Protein AF-A0AAV5TVA1-F1 (afdb_monomer)

Secondary structure (DSSP, 8-state):
-HHHHHHHHHHHHH-HHHHHHHHHHHHHHH-SSS---GGGGGG-HHHHHHHHHHHHHHHHHHHHT---

Foldseek 3Di:
DVLLVVLLVVVCVVPVVLVVVQVVQCCVQPNDPDDDDPVSVVSRPSVVVSSVVSVVVVCCVVVVVPDD

pLDDT: mean 81.01, std 13.21, range [45.0, 92.75]

Radius of gyration: 14.03 Å; Cα contacts (8 Å, |Δi|>4): 28; chains: 1; bounding box: 45×23×29 Å

Solvent-accessible surface area (backbone atoms only — not comparable to full-atom values): 4096 Å² total; per-residue (Å²): 111,71,68,57,55,53,51,48,52,54,51,33,71,75,32,55,70,58,46,50,53,43,52,51,51,49,42,71,70,55,41,90,90,52,81,84,52,81,87,50,53,85,72,34,64,64,56,52,48,53,51,52,51,49,47,50,58,48,45,59,54,64,66,68,68,74,78,130

InterPro domains:
  IPR001128 Cytochrome P450 [PF00067] (1-66)
  IPR002401 Cytochrome P450, E-class, group I [PR00463] (5-31)
  IPR002401 Cytochrome P450, E-class, group I [PR00463] (48-66)
  IPR036396 Cytochrome P450 superfamily [G3DSA:1.10.630.10] (1-68)
  IPR036396 Cytochrome P450 superfamily [SSF48264] (1-67)

Nearest PDB structures (foldseek):
  2pg5-assembly3_C  TM=9.683E-01  e=2.352E-03  Homo sapiens
  1og2-assembly1_A  TM=9.653E-01  e=2.824E-03  Homo sapiens
  5x23-assembly1_A  TM=9.349E-01  e=2.213E-03  Homo sapiens
  3t3q-assembly2_B  TM=9.655E-01  e=3.190E-03  Homo sapiens
  5iut-assembly1_A  TM=9.789E-01  e=1.080E-02  Oryctolagus cuniculus

Sequence (68 aa):
TTTTLRWAMLFFAKHPEIQEKLRQEVHQVVGKDRIPSMSDQPKMPFARACVLELQRFANVIETNLRVT

Organism: NCBI:txid358040

Mean predicted aligned error: 7.42 Å

Structure (mmCIF, N/CA/C/O backbone):
data_AF-A0AAV5TVA1-F1
#
_entry.id   AF-A0AAV5TVA1-F1
#
loop_
_atom_site.group_PDB
_atom_site.id
_atom_site.type_symbol
_atom_site.label_atom_id
_atom_site.label_alt_id
_atom_site.label_comp_id
_atom_site.label_asym_id
_atom_site.label_entity_id
_atom_site.label_seq_id
_at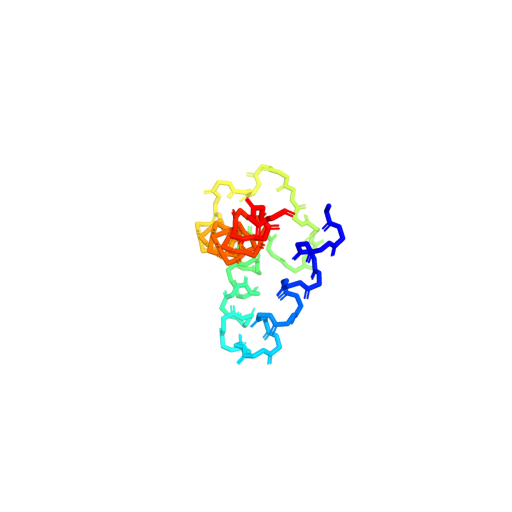om_site.pdbx_PDB_ins_code
_atom_site.Cartn_x
_atom_site.Cartn_y
_atom_site.Cartn_z
_atom_site.occupancy
_atom_site.B_iso_or_equiv
_atom_site.auth_seq_id
_atom_site.auth_comp_id
_atom_site.auth_asym_id
_atom_site.auth_atom_id
_atom_site.pdbx_PDB_model_num
ATOM 1 N N . THR A 1 1 ? 2.822 11.229 -11.540 1.00 59.53 1 THR A N 1
ATOM 2 C CA . THR A 1 1 ? 1.816 10.396 -10.833 1.00 59.53 1 THR A CA 1
A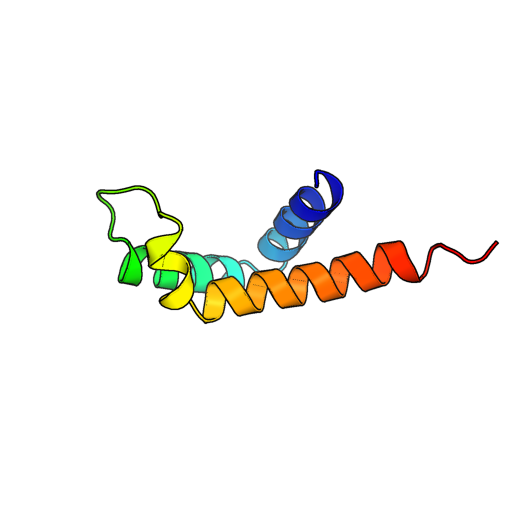TOM 3 C C . THR A 1 1 ? 1.487 9.098 -11.568 1.00 59.53 1 THR A C 1
ATOM 5 O O . THR A 1 1 ? 1.360 8.075 -10.906 1.00 59.53 1 THR A O 1
ATOM 8 N N . THR A 1 2 ? 1.413 9.073 -12.907 1.00 76.25 2 THR A N 1
ATOM 9 C CA . THR A 1 2 ? 1.156 7.846 -13.701 1.00 76.25 2 THR A CA 1
ATOM 10 C C . THR A 1 2 ? 2.195 6.737 -13.490 1.00 76.25 2 THR A C 1
ATOM 12 O O . THR A 1 2 ? 1.829 5.571 -13.361 1.00 76.25 2 THR A O 1
ATOM 15 N N . THR A 1 3 ? 3.483 7.085 -13.405 1.00 76.56 3 THR A N 1
ATOM 16 C CA . THR A 1 3 ? 4.579 6.128 -13.166 1.00 76.56 3 THR A CA 1
ATOM 17 C C . THR A 1 3 ? 4.413 5.414 -11.825 1.00 76.56 3 THR A C 1
ATOM 19 O O . THR A 1 3 ? 4.447 4.190 -11.771 1.00 76.56 3 THR A O 1
ATOM 22 N N . THR A 1 4 ? 4.124 6.161 -10.756 1.00 73.50 4 THR A N 1
ATOM 23 C CA . THR A 1 4 ? 3.880 5.617 -9.412 1.00 73.50 4 THR A CA 1
ATOM 24 C C . THR A 1 4 ? 2.695 4.650 -9.384 1.00 73.50 4 THR A C 1
ATOM 26 O O . THR A 1 4 ? 2.804 3.583 -8.794 1.00 73.50 4 THR A O 1
ATOM 29 N N . LEU A 1 5 ? 1.588 4.971 -10.067 1.00 80.12 5 LEU A N 1
ATOM 30 C CA . LEU A 1 5 ? 0.419 4.084 -10.174 1.00 80.12 5 LEU A CA 1
ATOM 31 C C . LEU A 1 5 ? 0.729 2.787 -10.936 1.00 80.12 5 LEU A C 1
ATOM 33 O O . LEU A 1 5 ? 0.280 1.719 -10.529 1.00 80.12 5 LEU A O 1
ATOM 37 N N . ARG A 1 6 ? 1.521 2.856 -12.014 1.00 83.31 6 ARG A N 1
ATOM 38 C CA . ARG A 1 6 ? 1.965 1.658 -12.750 1.00 83.31 6 ARG A CA 1
ATOM 39 C C . ARG A 1 6 ? 2.829 0.748 -11.879 1.00 83.31 6 ARG A C 1
ATOM 41 O O . ARG A 1 6 ? 2.589 -0.454 -11.840 1.00 83.31 6 ARG A O 1
ATOM 48 N N . TRP A 1 7 ? 3.780 1.315 -11.137 1.00 82.88 7 TRP A N 1
ATOM 49 C CA . TRP A 1 7 ? 4.581 0.548 -10.179 1.00 82.88 7 TRP A CA 1
ATOM 50 C C . TRP A 1 7 ? 3.736 -0.014 -9.039 1.00 82.88 7 TRP A C 1
ATOM 52 O O . TRP A 1 7 ? 3.980 -1.144 -8.635 1.00 82.88 7 TRP A O 1
ATOM 62 N N . ALA A 1 8 ? 2.716 0.716 -8.570 1.00 83.88 8 ALA A N 1
ATOM 63 C CA . ALA A 1 8 ? 1.779 0.216 -7.563 1.00 83.88 8 ALA A CA 1
ATOM 64 C C . ALA A 1 8 ? 1.097 -1.064 -8.048 1.00 83.88 8 ALA A C 1
ATOM 66 O O . ALA A 1 8 ? 1.101 -2.075 -7.353 1.00 83.88 8 ALA A O 1
ATOM 67 N N . MET A 1 9 ? 0.559 -1.029 -9.270 1.00 86.19 9 MET A N 1
ATOM 68 C CA . MET A 1 9 ? -0.103 -2.181 -9.879 1.00 86.19 9 MET A CA 1
ATOM 69 C C . MET A 1 9 ? 0.853 -3.368 -10.029 1.00 86.19 9 MET A C 1
ATOM 71 O O . MET A 1 9 ? 0.483 -4.481 -9.676 1.00 86.19 9 MET A O 1
ATOM 75 N N . LEU 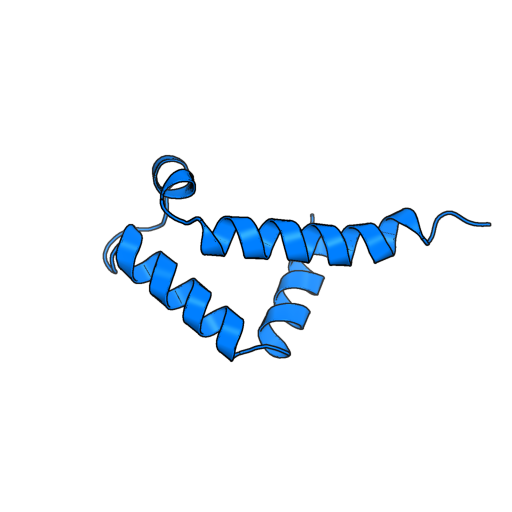A 1 10 ? 2.088 -3.141 -10.487 1.00 86.19 10 LEU A N 1
ATOM 76 C CA . LEU A 1 10 ? 3.098 -4.202 -10.600 1.00 86.19 10 LEU A CA 1
ATOM 77 C C . LEU A 1 10 ? 3.503 -4.776 -9.236 1.00 86.19 10 LEU A C 1
ATOM 79 O O . LEU A 1 10 ? 3.642 -5.988 -9.092 1.00 86.19 10 LEU A O 1
ATOM 83 N N . PHE A 1 11 ? 3.678 -3.915 -8.234 1.00 85.12 11 PHE A N 1
ATOM 84 C CA . PHE A 1 11 ? 4.035 -4.313 -6.876 1.00 85.12 11 PHE A CA 1
ATOM 85 C C . PHE A 1 11 ? 2.939 -5.180 -6.251 1.00 85.12 11 PHE A C 1
ATOM 87 O O . PHE A 1 11 ? 3.230 -6.256 -5.736 1.00 85.12 11 PHE A O 1
ATOM 94 N N . PHE A 1 12 ? 1.677 -4.764 -6.364 1.00 87.81 12 PHE A N 1
ATOM 95 C CA . PHE A 1 12 ? 0.547 -5.535 -5.850 1.00 87.81 12 PHE A CA 1
ATOM 96 C C . PHE A 1 12 ? 0.283 -6.817 -6.648 1.00 87.81 12 PHE A C 1
ATOM 98 O O . PHE A 1 12 ? -0.016 -7.843 -6.047 1.00 87.81 12 PHE A O 1
ATOM 105 N N . ALA A 1 13 ? 0.484 -6.808 -7.970 1.00 89.38 13 ALA A N 1
ATOM 106 C CA . ALA A 1 13 ? 0.386 -8.019 -8.787 1.00 89.38 13 ALA A CA 1
ATOM 107 C C . ALA A 1 13 ? 1.448 -9.068 -8.415 1.00 89.38 13 ALA A C 1
ATOM 109 O O . ALA A 1 13 ? 1.179 -10.265 -8.472 1.00 89.38 13 ALA A O 1
ATOM 110 N N . LYS A 1 14 ? 2.650 -8.627 -8.021 1.00 89.69 14 LYS A N 1
ATOM 111 C CA . LYS A 1 14 ? 3.729 -9.510 -7.557 1.00 89.69 14 LYS A CA 1
ATOM 112 C C . LYS A 1 14 ? 3.529 -9.994 -6.116 1.00 89.69 14 LYS A C 1
ATOM 114 O O . LYS A 1 14 ? 4.020 -11.066 -5.776 1.00 89.69 14 LYS A O 1
ATOM 119 N N . HIS A 1 15 ? 2.827 -9.211 -5.300 1.00 90.00 15 HIS A N 1
ATOM 120 C CA . HIS A 1 15 ? 2.605 -9.457 -3.876 1.00 90.00 15 HIS A CA 1
ATOM 121 C C . HIS A 1 15 ? 1.106 -9.440 -3.529 1.00 90.00 15 HIS A C 1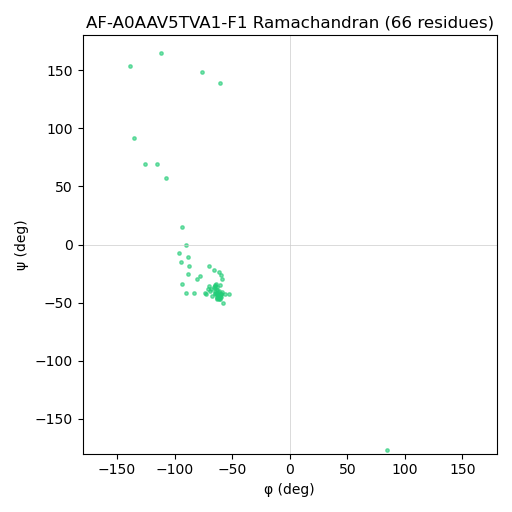
ATOM 123 O O . HIS A 1 15 ? 0.634 -8.515 -2.849 1.00 90.00 15 HIS A O 1
ATOM 129 N N . PRO A 1 16 ? 0.330 -10.441 -3.987 1.00 91.38 16 PRO A N 1
ATOM 130 C CA . PRO A 1 16 ? -1.105 -10.517 -3.718 1.00 91.38 16 PRO A CA 1
ATOM 131 C C . PRO A 1 16 ? -1.424 -10.564 -2.214 1.00 91.38 16 PRO A C 1
ATOM 133 O O . PRO A 1 16 ? -2.450 -10.041 -1.784 1.00 91.38 16 PRO A O 1
ATOM 136 N N . GLU A 1 17 ? -0.529 -11.114 -1.392 1.00 92.69 17 GLU A N 1
ATOM 137 C CA . GLU A 1 17 ? -0.640 -11.139 0.067 1.00 92.69 17 GLU A CA 1
ATOM 138 C C . GLU A 1 17 ? -0.627 -9.734 0.688 1.00 92.69 17 GLU A C 1
ATOM 140 O O . GLU A 1 17 ? -1.366 -9.453 1.635 1.00 92.69 17 GLU A O 1
ATOM 145 N N . ILE A 1 18 ? 0.170 -8.822 0.124 1.00 89.75 18 ILE A N 1
ATOM 146 C CA . ILE A 1 18 ? 0.241 -7.427 0.569 1.00 89.75 18 ILE A CA 1
A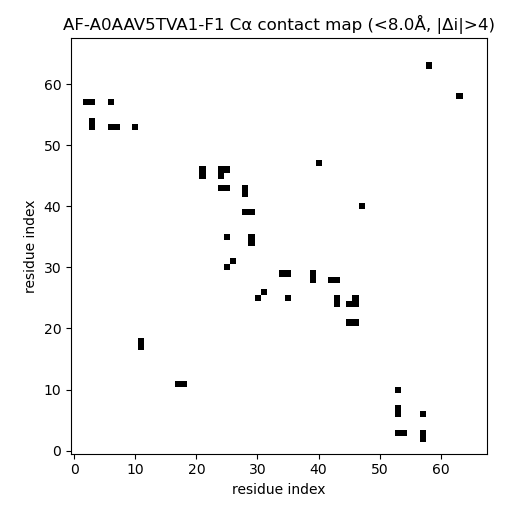TOM 147 C C . ILE A 1 18 ? -1.019 -6.684 0.131 1.00 89.75 18 ILE A C 1
ATOM 149 O O . ILE A 1 18 ? -1.588 -5.926 0.919 1.00 89.75 18 ILE A O 1
ATOM 153 N N . GLN A 1 19 ? -1.482 -6.930 -1.099 1.00 90.62 19 GLN A N 1
ATOM 154 C CA . GLN A 1 19 ? -2.732 -6.362 -1.604 1.00 90.62 19 GLN A CA 1
ATOM 155 C C . GLN A 1 19 ? -3.928 -6.788 -0.740 1.00 90.62 19 GLN A C 1
ATOM 157 O O . GLN A 1 19 ? -4.773 -5.957 -0.407 1.00 90.62 19 GLN A O 1
ATOM 162 N N . GLU A 1 20 ? -3.991 -8.058 -0.338 1.00 92.75 20 GLU A N 1
ATOM 163 C CA . GLU A 1 20 ? -5.072 -8.562 0.506 1.00 92.75 20 GLU A CA 1
ATOM 164 C C . GLU A 1 20 ? -5.027 -7.959 1.912 1.00 92.75 20 GLU A C 1
ATOM 166 O O . GLU A 1 20 ? -6.048 -7.490 2.414 1.00 92.75 20 GLU A O 1
ATOM 171 N N . LYS A 1 21 ? -3.843 -7.873 2.524 1.00 92.62 21 LYS A N 1
ATOM 172 C CA . LYS A 1 21 ? -3.677 -7.234 3.836 1.00 92.62 21 LYS A CA 1
ATOM 173 C C . LYS A 1 21 ? -4.069 -5.754 3.814 1.00 92.62 21 LYS A C 1
ATOM 175 O O . LYS A 1 21 ? -4.736 -5.278 4.731 1.00 92.62 21 LYS A O 1
ATOM 180 N N . LEU A 1 22 ? -3.709 -5.042 2.746 1.00 91.38 22 LEU A N 1
ATOM 181 C CA . LEU A 1 22 ? -4.116 -3.656 2.530 1.00 91.38 22 LEU A CA 1
ATOM 182 C C . LEU A 1 22 ? -5.640 -3.539 2.429 1.00 91.38 22 LEU A C 1
ATOM 184 O O . 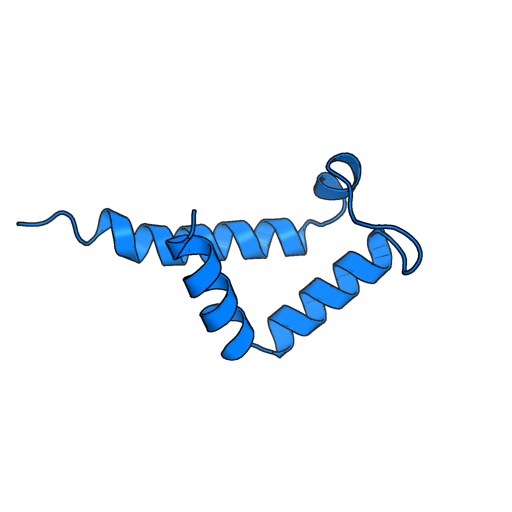LEU A 1 22 ? -6.251 -2.689 3.072 1.00 91.38 22 LEU A O 1
ATOM 188 N N . ARG A 1 23 ? -6.266 -4.425 1.652 1.00 89.88 23 ARG A N 1
ATOM 189 C CA . ARG A 1 23 ? -7.718 -4.458 1.474 1.00 89.88 23 ARG A CA 1
ATOM 190 C C . ARG A 1 23 ? -8.449 -4.757 2.783 1.00 89.88 23 ARG A C 1
ATOM 192 O O . ARG A 1 23 ? -9.468 -4.131 3.064 1.00 89.88 23 ARG A O 1
ATOM 199 N N . GLN A 1 24 ? -7.917 -5.660 3.604 1.00 92.38 24 GLN A N 1
ATOM 200 C CA . GLN A 1 24 ? -8.455 -5.963 4.930 1.00 92.38 24 GLN A CA 1
ATOM 201 C C . GLN A 1 24 ? -8.390 -4.758 5.868 1.00 92.38 24 GLN A C 1
ATOM 203 O O . GLN A 1 24 ? -9.395 -4.446 6.501 1.00 92.38 24 GLN A O 1
ATOM 208 N N . GLU A 1 25 ? -7.259 -4.049 5.925 1.00 92.69 25 GLU A N 1
ATOM 209 C CA . GLU A 1 25 ? -7.142 -2.832 6.739 1.00 92.69 25 GLU A CA 1
ATOM 210 C C . GLU A 1 25 ? -8.149 -1.764 6.289 1.00 92.69 25 GLU A C 1
ATOM 212 O O . GLU A 1 25 ? -8.872 -1.201 7.113 1.00 92.69 25 GLU A O 1
ATOM 217 N N . VAL A 1 26 ? -8.269 -1.536 4.977 1.00 90.44 26 VAL A N 1
ATOM 218 C CA . VAL A 1 26 ? -9.241 -0.579 4.428 1.00 90.44 26 VAL A CA 1
ATOM 219 C C . VAL A 1 26 ? -10.669 -0.973 4.806 1.00 90.44 26 VAL A C 1
ATOM 221 O O . VAL A 1 26 ? -11.432 -0.127 5.269 1.00 90.44 26 VAL A O 1
ATOM 224 N N . HIS A 1 27 ? -11.034 -2.249 4.673 1.00 90.38 27 HIS A N 1
ATOM 225 C CA . HIS A 1 27 ? -12.362 -2.724 5.060 1.00 90.38 27 HIS A CA 1
ATOM 226 C C . HIS A 1 27 ? -12.627 -2.615 6.565 1.00 90.38 27 HIS A C 1
ATOM 228 O O . HIS A 1 27 ? -13.759 -2.323 6.943 1.00 90.38 27 HIS A O 1
ATOM 234 N N . GLN A 1 28 ? -11.617 -2.814 7.415 1.00 90.56 28 GLN A N 1
ATOM 235 C CA . GLN A 1 28 ? -11.757 -2.660 8.866 1.00 90.56 28 GLN A CA 1
ATOM 236 C C . GLN A 1 28 ? -11.961 -1.198 9.279 1.00 90.56 28 GLN A C 1
ATOM 238 O O . GLN A 1 28 ? -12.771 -0.918 10.157 1.00 90.56 28 GLN A O 1
ATOM 243 N N . VAL A 1 29 ? -11.247 -0.262 8.649 1.00 89.19 29 VAL A N 1
ATOM 244 C CA . VAL A 1 29 ? -11.284 1.162 9.023 1.00 89.19 29 VAL A CA 1
ATOM 245 C C . VAL A 1 29 ? -12.477 1.893 8.402 1.00 89.19 29 V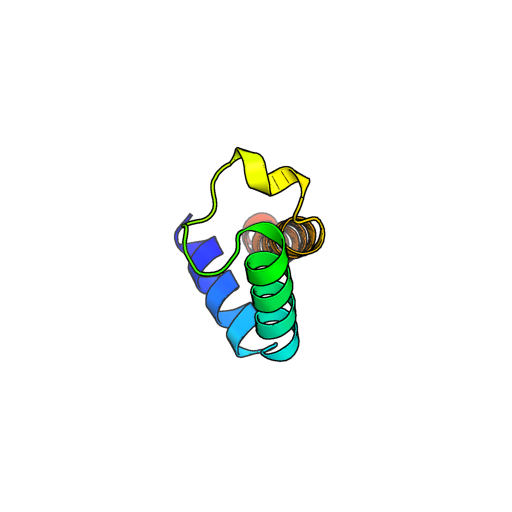AL A C 1
ATOM 247 O O . VAL A 1 29 ? -13.108 2.734 9.046 1.00 89.19 29 VAL A O 1
ATOM 250 N N . VAL A 1 30 ? -12.782 1.610 7.135 1.00 88.06 30 VAL A N 1
ATOM 251 C CA . VAL A 1 30 ? -13.801 2.343 6.368 1.00 88.06 30 VAL A CA 1
ATOM 252 C C . VAL A 1 30 ? -15.166 1.668 6.451 1.00 88.06 30 VAL A C 1
ATOM 254 O O . VAL A 1 30 ? -16.179 2.367 6.495 1.00 88.06 30 VAL A O 1
ATOM 257 N N . GLY A 1 31 ? -15.200 0.336 6.519 1.00 84.94 31 GLY A N 1
ATOM 258 C CA . GLY A 1 31 ? -16.403 -0.460 6.278 1.00 84.94 31 GLY A CA 1
ATOM 259 C C . GLY A 1 31 ? -16.619 -0.741 4.785 1.00 84.94 31 GLY A C 1
ATOM 260 O O . GLY A 1 31 ? -15.787 -0.398 3.944 1.00 84.94 31 GLY A O 1
ATOM 261 N N . LYS A 1 32 ? -17.727 -1.409 4.440 1.00 80.38 32 LYS A N 1
ATOM 262 C CA . LYS A 1 32 ? -18.077 -1.744 3.042 1.00 80.38 32 LYS A CA 1
ATOM 263 C C . LYS A 1 32 ? -19.001 -0.716 2.382 1.00 80.38 32 LYS A C 1
ATOM 265 O O . LYS A 1 32 ? -19.114 -0.709 1.162 1.00 80.38 32 LYS A O 1
ATOM 270 N N . ASP A 1 33 ? -19.625 0.146 3.177 1.00 83.38 33 ASP A N 1
ATOM 271 C CA . ASP A 1 33 ? -20.758 0.975 2.750 1.00 83.38 33 ASP A CA 1
ATOM 272 C C . ASP A 1 33 ? -20.363 2.393 2.317 1.00 83.38 33 ASP A C 1
ATOM 274 O O . ASP A 1 33 ? -21.194 3.147 1.814 1.00 83.38 33 ASP A O 1
ATOM 278 N N . ARG A 1 34 ? -19.094 2.778 2.503 1.00 85.75 34 ARG A N 1
ATOM 279 C CA . ARG A 1 34 ? -18.596 4.114 2.154 1.00 85.75 34 ARG A CA 1
ATOM 280 C C . ARG A 1 34 ? -17.220 4.055 1.505 1.00 85.75 34 ARG A C 1
ATOM 282 O O . ARG A 1 34 ? -16.428 3.153 1.762 1.00 85.75 34 ARG A O 1
ATOM 289 N N . ILE A 1 35 ? -16.927 5.057 0.685 1.00 85.88 35 ILE A N 1
ATOM 290 C CA . ILE A 1 35 ? -15.589 5.256 0.124 1.00 85.88 35 ILE A CA 1
ATOM 291 C C . ILE A 1 35 ? -14.636 5.848 1.181 1.00 85.88 35 ILE A C 1
ATOM 293 O O . ILE A 1 35 ? -15.084 6.607 2.048 1.00 85.88 35 ILE A O 1
ATOM 297 N N . PRO A 1 36 ? -13.328 5.527 1.130 1.00 84.94 36 PRO A N 1
ATOM 298 C CA . PRO A 1 36 ? -12.342 6.104 2.040 1.00 84.94 36 PRO A CA 1
ATOM 299 C C . PRO A 1 36 ? -12.268 7.628 1.900 1.00 84.94 36 PRO A C 1
ATOM 301 O O . PRO A 1 36 ? -12.260 8.153 0.786 1.00 84.94 36 PRO A O 1
ATOM 304 N N . SER A 1 37 ? -12.155 8.336 3.024 1.00 87.50 37 SER A N 1
ATOM 305 C CA . SER A 1 37 ? -11.917 9.782 3.063 1.00 87.50 37 SER A CA 1
ATOM 306 C C . SER A 1 37 ? -10.525 10.104 3.615 1.00 87.50 37 SER A C 1
ATOM 308 O O . SER A 1 37 ? -9.891 9.269 4.262 1.00 87.50 37 SER A O 1
ATOM 310 N N . MET A 1 38 ? -10.040 11.335 3.420 1.00 84.88 38 MET A N 1
ATOM 311 C CA . MET A 1 38 ? -8.741 11.756 3.975 1.00 84.88 38 MET A CA 1
ATOM 312 C C . MET A 1 38 ? -8.704 11.707 5.513 1.00 84.88 38 MET A C 1
ATOM 314 O O . MET A 1 38 ? -7.640 11.525 6.097 1.00 84.88 38 MET A O 1
ATOM 318 N N . SER A 1 39 ? -9.856 11.792 6.183 1.00 87.00 39 SER A N 1
ATOM 319 C CA . SER A 1 39 ? -9.961 11.656 7.642 1.00 87.00 39 SER A CA 1
ATOM 320 C C . SER A 1 39 ? -9.699 10.230 8.141 1.00 87.00 39 SER A C 1
ATOM 322 O O . SER A 1 39 ? -9.411 10.038 9.321 1.00 87.00 39 SER A O 1
ATOM 324 N N . ASP A 1 40 ? -9.779 9.231 7.259 1.00 86.06 40 ASP A N 1
ATOM 325 C CA . ASP A 1 40 ? -9.506 7.829 7.581 1.00 86.06 40 ASP A CA 1
ATOM 326 C C . ASP A 1 40 ? -8.018 7.477 7.427 1.00 86.06 40 ASP A C 1
ATOM 328 O O . ASP A 1 40 ? -7.547 6.509 8.021 1.00 86.06 40 ASP A O 1
ATOM 332 N N . GLN A 1 41 ? -7.253 8.295 6.696 1.00 84.19 41 GLN A N 1
ATOM 333 C CA . GLN A 1 41 ? -5.828 8.086 6.430 1.00 84.19 41 GLN A CA 1
ATOM 334 C C . GLN A 1 41 ? -4.974 7.865 7.698 1.00 84.19 41 GLN A C 1
ATOM 336 O O . GLN A 1 41 ? -4.138 6.960 7.682 1.00 84.19 41 GLN A O 1
ATOM 341 N N . PRO A 1 42 ? -5.159 8.605 8.816 1.00 87.56 42 PRO A N 1
ATOM 342 C CA . PRO A 1 42 ? -4.377 8.381 10.036 1.00 87.56 42 PRO A CA 1
ATOM 343 C C . PRO A 1 42 ? -4.642 7.018 10.686 1.00 87.56 42 PRO A C 1
ATOM 345 O O . PRO A 1 42 ? -3.816 6.533 11.454 1.00 87.56 42 PRO A O 1
ATOM 348 N N . LYS A 1 43 ? -5.791 6.403 10.388 1.00 88.94 43 LYS A N 1
ATOM 349 C CA . LYS A 1 43 ? -6.220 5.114 10.941 1.00 88.94 43 LYS A CA 1
ATOM 350 C C . LYS A 1 43 ? -5.764 3.923 10.090 1.00 88.94 43 LYS A C 1
ATOM 352 O O . LYS A 1 43 ? -6.048 2.794 10.467 1.00 88.94 43 LYS A O 1
ATOM 357 N N . MET A 1 44 ? -5.060 4.163 8.979 1.00 90.00 44 MET A N 1
ATOM 358 C CA . MET A 1 44 ? -4.540 3.132 8.068 1.00 90.00 44 MET A CA 1
ATOM 359 C C . MET A 1 44 ? -3.001 3.125 8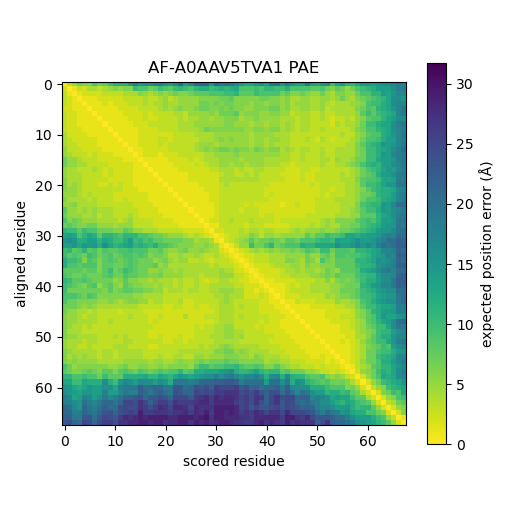.042 1.00 90.00 44 MET A C 1
ATOM 361 O O . MET A 1 44 ? -2.379 3.548 7.055 1.00 90.00 44 MET A O 1
ATOM 365 N N . PRO A 1 45 ? -2.345 2.713 9.141 1.00 90.69 45 PRO A N 1
ATOM 366 C CA . PRO A 1 45 ? -0.889 2.695 9.218 1.00 90.69 45 PRO A CA 1
ATOM 367 C C . PRO A 1 45 ? -0.244 1.779 8.168 1.00 90.69 45 PRO A C 1
ATOM 369 O O . PRO A 1 45 ? 0.816 2.129 7.643 1.00 90.69 45 PRO A O 1
ATOM 372 N N . PHE A 1 46 ? -0.863 0.647 7.818 1.00 90.12 46 PHE A N 1
ATOM 373 C CA . PHE A 1 46 ? -0.315 -0.277 6.826 1.00 90.12 46 PHE A CA 1
ATOM 374 C C . PHE A 1 46 ? -0.432 0.286 5.406 1.00 90.12 46 PHE A C 1
ATOM 376 O O . PHE A 1 46 ? 0.554 0.274 4.672 1.00 90.12 46 PHE A O 1
ATOM 383 N N . ALA A 1 47 ? -1.561 0.898 5.043 1.00 89.25 47 ALA A N 1
ATOM 384 C CA . ALA A 1 47 ? -1.707 1.617 3.779 1.00 89.25 47 ALA A CA 1
ATOM 385 C C . ALA A 1 47 ? -0.656 2.718 3.618 1.00 89.25 47 ALA A C 1
ATOM 387 O O . ALA A 1 47 ? -0.035 2.847 2.560 1.00 89.25 47 ALA A O 1
ATOM 388 N N . ARG A 1 48 ? -0.399 3.477 4.689 1.00 88.94 48 ARG A N 1
ATOM 389 C CA . ARG A 1 48 ? 0.646 4.504 4.696 1.00 88.94 48 ARG A CA 1
ATOM 390 C C . ARG A 1 48 ? 2.038 3.898 4.508 1.00 88.94 48 ARG A C 1
ATOM 392 O O . ARG A 1 48 ? 2.817 4.434 3.723 1.00 88.94 48 ARG A O 1
ATOM 399 N N . ALA A 1 49 ? 2.339 2.783 5.171 1.00 90.25 49 ALA A N 1
ATOM 400 C CA . ALA A 1 49 ? 3.601 2.068 4.993 1.00 90.25 49 ALA A CA 1
ATOM 401 C C . ALA A 1 49 ? 3.773 1.545 3.554 1.00 90.25 49 ALA A C 1
ATOM 403 O O . ALA A 1 49 ? 4.833 1.734 2.966 1.00 90.25 49 ALA A O 1
ATOM 404 N N . CYS A 1 50 ? 2.726 0.977 2.943 1.00 88.25 50 CYS A N 1
ATOM 405 C CA . CYS A 1 50 ? 2.758 0.523 1.549 1.00 88.25 50 CYS A CA 1
ATOM 406 C C . CYS A 1 50 ? 3.056 1.664 0.572 1.00 88.25 50 CYS A C 1
ATOM 408 O O . CYS A 1 50 ? 3.849 1.488 -0.349 1.00 88.25 50 CYS A O 1
ATOM 410 N N . VAL A 1 51 ? 2.446 2.837 0.767 1.00 85.19 51 VAL A N 1
ATOM 411 C CA . VAL A 1 51 ? 2.711 4.011 -0.079 1.00 85.19 51 VAL A CA 1
ATOM 412 C C . VAL A 1 51 ? 4.151 4.489 0.081 1.00 85.19 51 VAL A C 1
ATOM 414 O O . VAL A 1 51 ? 4.793 4.797 -0.921 1.00 85.19 51 VAL A O 1
ATOM 417 N N . LEU A 1 52 ? 4.672 4.527 1.309 1.00 86.06 52 LEU A N 1
ATOM 418 C CA . LEU A 1 52 ? 6.063 4.905 1.562 1.00 86.06 52 LEU A CA 1
ATOM 419 C C . LEU A 1 52 ? 7.039 3.920 0.917 1.00 86.06 52 LEU A C 1
ATOM 421 O O . LEU A 1 52 ? 7.988 4.349 0.267 1.00 86.06 52 LEU A O 1
ATOM 425 N N . GLU A 1 53 ? 6.779 2.617 1.011 1.00 86.00 53 GLU A N 1
ATOM 426 C CA . GLU A 1 53 ? 7.630 1.628 0.352 1.00 86.00 53 GLU A CA 1
ATOM 427 C C . GLU A 1 53 ? 7.533 1.685 -1.164 1.00 86.00 53 GLU A C 1
ATOM 429 O O . GLU A 1 53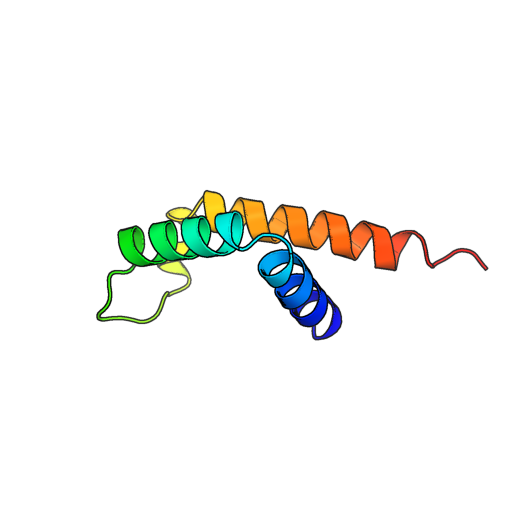 ? 8.547 1.599 -1.857 1.00 86.00 53 GLU A O 1
ATOM 434 N N . LEU A 1 54 ? 6.338 1.914 -1.701 1.00 84.50 54 LEU A N 1
ATOM 435 C CA . LEU A 1 54 ? 6.170 2.120 -3.128 1.00 84.50 54 LEU A CA 1
ATOM 436 C C . LEU A 1 54 ? 6.922 3.369 -3.605 1.00 84.50 54 LEU A C 1
ATOM 438 O O . LEU A 1 54 ? 7.559 3.337 -4.656 1.00 84.50 54 LEU A O 1
ATOM 442 N N . GLN A 1 55 ? 6.883 4.457 -2.833 1.00 81.06 55 GLN A N 1
ATOM 443 C CA . GLN A 1 55 ? 7.671 5.655 -3.107 1.00 81.06 55 GLN A CA 1
ATOM 444 C C . GLN A 1 55 ? 9.167 5.388 -2.982 1.00 81.06 55 GLN A C 1
ATOM 446 O O . GLN A 1 55 ? 9.911 5.888 -3.814 1.00 81.06 55 GLN A O 1
ATOM 451 N N . ARG A 1 56 ? 9.627 4.566 -2.032 1.00 82.56 56 ARG A N 1
ATOM 452 C CA . ARG A 1 56 ? 11.031 4.142 -1.957 1.00 82.56 56 ARG A CA 1
ATOM 453 C C . ARG A 1 56 ? 11.435 3.382 -3.220 1.00 82.56 56 ARG A C 1
ATOM 455 O O . ARG A 1 56 ? 12.453 3.713 -3.817 1.00 82.56 56 ARG A O 1
ATOM 462 N N . PHE A 1 57 ? 10.621 2.426 -3.673 1.00 74.31 57 PHE A N 1
ATOM 463 C CA . PHE A 1 57 ? 10.849 1.695 -4.925 1.00 74.31 57 PHE A CA 1
ATOM 464 C C . PHE A 1 57 ? 10.832 2.614 -6.153 1.00 74.31 57 PHE A C 1
ATOM 466 O O . PHE A 1 57 ? 11.707 2.504 -7.003 1.00 74.31 57 PHE A O 1
ATOM 473 N N . ALA A 1 58 ? 9.885 3.548 -6.241 1.00 69.06 58 ALA A N 1
ATOM 474 C CA . ALA A 1 58 ? 9.788 4.485 -7.359 1.00 69.06 58 ALA A CA 1
ATOM 475 C C . ALA A 1 58 ? 10.910 5.542 -7.347 1.00 69.06 58 ALA A C 1
ATOM 477 O O . ALA A 1 58 ? 11.455 5.865 -8.398 1.00 69.06 58 ALA A O 1
ATOM 478 N N . ASN A 1 59 ? 11.309 6.035 -6.171 1.00 63.06 59 ASN A N 1
ATOM 479 C CA . ASN A 1 59 ? 12.446 6.940 -5.981 1.00 63.06 59 ASN A CA 1
ATOM 480 C C . ASN A 1 59 ? 13.771 6.248 -6.318 1.00 63.06 59 ASN A C 1
ATOM 482 O O . ASN A 1 59 ? 14.648 6.860 -6.911 1.00 63.06 59 ASN A O 1
ATOM 486 N N . VAL A 1 60 ? 13.919 4.955 -6.015 1.00 57.38 60 VAL A N 1
ATOM 487 C CA . VAL A 1 60 ? 15.069 4.171 -6.493 1.00 57.38 60 VAL A CA 1
ATOM 488 C C . VAL A 1 60 ? 15.131 4.154 -8.027 1.00 57.38 60 VAL A C 1
ATOM 490 O O . VAL A 1 60 ? 16.222 4.049 -8.572 1.00 57.38 60 VAL A O 1
ATOM 493 N N . ILE A 1 61 ? 14.010 4.322 -8.730 1.00 55.06 61 ILE A N 1
ATOM 494 C CA . ILE A 1 61 ? 13.967 4.326 -10.198 1.00 55.06 61 ILE A CA 1
ATOM 495 C C . ILE A 1 61 ? 14.156 5.740 -10.774 1.00 55.06 61 ILE A C 1
ATOM 497 O O . ILE A 1 61 ? 14.913 5.891 -11.726 1.00 55.06 61 ILE A O 1
ATOM 501 N N . GLU A 1 62 ? 13.551 6.789 -10.202 1.00 51.16 62 GLU A N 1
ATOM 502 C CA . GLU A 1 62 ? 13.708 8.170 -10.708 1.00 51.16 62 GLU A CA 1
ATOM 503 C C . GLU A 1 62 ? 15.009 8.859 -10.259 1.00 51.16 62 GLU A C 1
ATOM 505 O O . GLU A 1 62 ? 15.555 9.672 -11.006 1.00 51.16 62 GLU A O 1
ATOM 510 N N . THR A 1 63 ? 15.557 8.515 -9.091 1.00 52.09 63 THR A N 1
ATOM 511 C CA . THR A 1 63 ? 16.764 9.167 -8.551 1.00 52.09 63 THR A CA 1
ATOM 512 C C . THR A 1 63 ? 18.054 8.495 -9.038 1.00 52.09 63 THR A C 1
ATOM 514 O O . THR A 1 63 ? 19.071 9.169 -9.158 1.00 52.09 63 THR A O 1
ATOM 517 N N . ASN A 1 64 ? 18.020 7.205 -9.412 1.00 48.50 64 ASN A N 1
ATOM 518 C CA . ASN A 1 64 ? 19.177 6.513 -10.011 1.00 48.50 64 ASN A CA 1
ATOM 519 C C . ASN A 1 64 ? 19.258 6.624 -11.547 1.00 48.50 64 ASN A C 1
ATOM 521 O O . ASN A 1 64 ? 20.290 6.279 -12.112 1.00 48.50 64 ASN A O 1
ATOM 525 N N . LEU A 1 65 ? 18.220 7.118 -12.237 1.00 50.00 65 LEU A N 1
ATOM 526 C CA . LEU A 1 65 ? 18.253 7.365 -13.692 1.00 50.00 65 LEU A CA 1
ATOM 527 C C . LEU A 1 65 ? 18.641 8.806 -14.071 1.00 50.00 65 LEU A C 1
ATOM 529 O O . LEU A 1 65 ? 18.497 9.203 -15.223 1.00 50.00 65 LEU A O 1
ATOM 533 N N . ARG A 1 66 ? 19.192 9.587 -13.132 1.00 51.84 66 ARG A N 1
ATOM 534 C CA . ARG A 1 66 ? 19.897 10.844 -13.434 1.00 51.84 66 ARG A CA 1
ATOM 535 C C . ARG A 1 66 ? 21.406 10.700 -13.248 1.00 51.84 66 ARG A C 1
ATOM 537 O O . ARG A 1 66 ? 22.016 11.444 -12.492 1.00 51.84 66 ARG A O 1
ATOM 544 N N . VAL A 1 67 ? 22.004 9.756 -13.963 1.00 51.62 67 VAL A N 1
ATOM 545 C CA . VAL A 1 67 ? 23.411 9.861 -14.365 1.00 51.62 67 VAL A CA 1
ATOM 546 C C . VAL A 1 67 ? 23.491 9.457 -15.829 1.00 51.62 67 VAL A C 1
ATOM 548 O O . VAL A 1 67 ? 23.547 8.270 -16.139 1.00 51.62 67 VAL A O 1
ATOM 551 N N . THR A 1 68 ? 23.386 10.441 -16.721 1.00 45.00 68 THR A N 1
ATOM 552 C CA . THR A 1 68 ? 24.337 10.807 -17.794 1.00 45.00 68 THR A CA 1
ATOM 553 C C . THR A 1 68 ? 23.667 11.867 -18.664 1.00 45.00 68 THR A C 1
ATOM 555 O O . THR A 1 68 ? 22.514 11.633 -19.087 1.00 45.00 68 THR A O 1
#